Protein AF-A0A8S8ZD19-F1 (afdb_monomer_lite)

Secondary structure (DSSP, 8-state):
--S---EEEEEE-TTS-EEEEE----SSS---TT-S-EEEE--

Foldseek 3Di:
DDDLAAWDDWDQDPVRWIWTWDAHPPVPDDDDPPPTDIDTDDD

Sequence (43 aa):
MSGLGRIRDVAQGPDGYVYIITTNPDGKAFPAPDDDKLLRILK

pLDDT: mean 86.33, std 12.8, range [48.16, 98.25]

Radius of gyration: 11.75 Å; chains: 1; bounding box: 31×14×32 Å

Structure (mmCIF, N/CA/C/O backbone):
data_AF-A0A8S8ZD19-F1
#
_entry.id   AF-A0A8S8ZD19-F1
#
loop_
_atom_site.group_PDB
_atom_site.id
_atom_site.type_symbol
_atom_site.label_atom_id
_atom_site.label_alt_id
_atom_site.label_comp_id
_atom_site.label_asym_id
_atom_site.label_entity_id
_atom_site.label_seq_id
_atom_site.pdbx_PDB_ins_code
_atom_site.Cartn_x
_atom_site.Cartn_y
_atom_site.Cartn_z
_atom_site.occupancy
_atom_site.B_iso_or_equiv
_atom_site.auth_seq_id
_atom_site.auth_comp_id
_atom_site.auth_asym_id
_atom_site.auth_atom_id
_atom_site.pdbx_PDB_model_num
ATOM 1 N N . MET A 1 1 ? 2.920 -2.463 -19.073 1.00 48.16 1 MET A N 1
ATOM 2 C CA . MET A 1 1 ? 1.987 -3.188 -18.185 1.00 48.16 1 MET A CA 1
ATOM 3 C C . MET A 1 1 ? 1.691 -2.275 -17.009 1.00 48.16 1 MET A C 1
ATOM 5 O O . MET A 1 1 ? 2.582 -2.060 -16.206 1.00 48.16 1 MET A O 1
ATOM 9 N N . SER A 1 2 ? 0.519 -1.644 -16.958 1.00 62.00 2 SER A N 1
ATOM 10 C CA . SER A 1 2 ? 0.136 -0.759 -15.850 1.00 62.00 2 SER A CA 1
ATOM 11 C C . SER A 1 2 ? -0.693 -1.548 -14.835 1.00 62.00 2 SER A C 1
ATOM 13 O O . SER A 1 2 ? -1.853 -1.859 -15.096 1.00 62.00 2 SER A O 1
ATOM 15 N N . GLY A 1 3 ? -0.081 -1.905 -13.709 1.00 74.62 3 GLY A N 1
ATOM 16 C CA . GLY A 1 3 ? -0.693 -2.629 -12.593 1.00 74.62 3 GLY A CA 1
ATOM 17 C C . GLY A 1 3 ? 0.218 -2.570 -11.363 1.00 74.62 3 GLY A C 1
ATOM 18 O O . GLY A 1 3 ? 1.356 -2.128 -11.474 1.00 74.62 3 GLY A O 1
ATOM 19 N N . LEU A 1 4 ? -0.269 -2.996 -10.193 1.00 82.38 4 LEU A N 1
ATOM 20 C CA . LEU A 1 4 ? 0.468 -2.889 -8.920 1.00 82.38 4 LEU A CA 1
ATOM 21 C C . LEU A 1 4 ? 1.666 -3.850 -8.787 1.00 82.38 4 LEU A C 1
ATOM 23 O O . LEU A 1 4 ? 2.456 -3.703 -7.860 1.00 82.38 4 LEU A O 1
ATOM 27 N N . GLY A 1 5 ? 1.809 -4.822 -9.692 1.00 86.56 5 GLY A N 1
ATOM 28 C CA . GLY A 1 5 ? 2.871 -5.828 -9.632 1.00 86.56 5 GLY A CA 1
ATOM 29 C C . GLY A 1 5 ? 2.684 -6.834 -8.486 1.00 86.56 5 GLY A C 1
ATOM 30 O O . GLY A 1 5 ? 1.558 -7.252 -8.211 1.00 86.56 5 GLY A O 1
ATOM 31 N N . ARG A 1 6 ? 3.779 -7.282 -7.856 1.00 89.44 6 ARG A N 1
ATOM 32 C CA . ARG A 1 6 ? 3.754 -8.279 -6.776 1.00 89.44 6 ARG A CA 1
ATOM 33 C C . ARG A 1 6 ? 3.343 -7.633 -5.457 1.00 89.44 6 ARG A C 1
ATOM 35 O O . ARG A 1 6 ? 3.949 -6.666 -4.995 1.00 89.44 6 ARG A O 1
ATOM 42 N N . ILE A 1 7 ? 2.371 -8.254 -4.804 1.00 92.25 7 ILE A N 1
ATOM 43 C CA . ILE A 1 7 ? 2.003 -7.952 -3.423 1.00 92.25 7 ILE A CA 1
ATOM 44 C C . ILE A 1 7 ? 2.916 -8.759 -2.503 1.00 92.25 7 ILE A C 1
ATOM 46 O O . ILE A 1 7 ? 3.050 -9.971 -2.670 1.00 92.25 7 ILE A O 1
ATOM 50 N N . ARG A 1 8 ? 3.551 -8.082 -1.546 1.00 93.75 8 ARG A N 1
ATOM 51 C CA . ARG A 1 8 ? 4.391 -8.720 -0.532 1.00 93.75 8 ARG A CA 1
ATOM 52 C C . ARG A 1 8 ? 3.612 -9.071 0.721 1.00 93.75 8 ARG A C 1
ATOM 54 O O . ARG A 1 8 ? 3.808 -10.155 1.258 1.00 93.75 8 ARG A O 1
ATOM 61 N N . ASP A 1 9 ? 2.784 -8.143 1.185 1.00 96.69 9 ASP A N 1
ATOM 62 C CA . ASP A 1 9 ? 2.031 -8.308 2.420 1.00 96.69 9 ASP A CA 1
ATOM 63 C C . ASP A 1 9 ? 0.719 -7.519 2.391 1.00 96.69 9 ASP A C 1
ATOM 65 O O . ASP A 1 9 ? 0.587 -6.532 1.654 1.00 96.69 9 ASP A O 1
ATOM 69 N N . VAL A 1 10 ? -0.238 -7.977 3.197 1.00 97.50 10 VAL A N 1
ATOM 70 C CA . VAL A 1 10 ? -1.564 -7.385 3.374 1.00 97.50 10 VAL A CA 1
ATOM 71 C C . VAL A 1 10 ? -1.952 -7.458 4.846 1.00 97.50 10 VAL A C 1
ATOM 73 O O . VAL A 1 10 ? -2.003 -8.540 5.426 1.00 97.50 10 VAL A O 1
ATOM 76 N N . ALA A 1 11 ? -2.301 -6.316 5.434 1.00 98.06 11 ALA A N 1
ATOM 77 C CA . ALA A 1 11 ? -2.723 -6.247 6.828 1.00 98.06 11 ALA A CA 1
ATOM 78 C C . ALA A 1 11 ? -3.876 -5.260 7.020 1.00 98.06 11 ALA A C 1
ATOM 80 O O . ALA A 1 11 ? -3.961 -4.239 6.337 1.00 98.06 11 ALA A O 1
ATOM 81 N N . GLN A 1 12 ? -4.752 -5.547 7.983 1.00 98.06 12 GLN A N 1
ATOM 82 C CA . GLN A 1 12 ? -5.723 -4.569 8.460 1.00 98.06 12 GLN A CA 1
ATOM 83 C C . GLN A 1 12 ? -5.095 -3.740 9.584 1.00 98.06 12 GLN A C 1
ATOM 85 O O . GLN A 1 12 ? -4.580 -4.293 10.556 1.00 98.06 12 GLN A O 1
ATOM 90 N N . GLY A 1 13 ? -5.126 -2.417 9.440 1.00 96.75 13 GLY A N 1
ATOM 91 C CA . GLY A 1 13 ? -4.659 -1.495 10.466 1.00 96.75 13 GLY A CA 1
ATOM 92 C C . GLY A 1 13 ? -5.655 -1.363 11.624 1.00 96.75 13 GLY A C 1
ATOM 93 O O . GLY A 1 13 ? -6.836 -1.689 11.477 1.00 96.75 13 GLY A O 1
ATOM 94 N N . PRO A 1 14 ? -5.218 -0.837 12.782 1.00 97.38 14 PRO A N 1
ATOM 95 C CA . PRO A 1 14 ? -6.104 -0.566 13.920 1.00 97.38 14 PRO A CA 1
ATOM 96 C C . PRO A 1 14 ? -7.162 0.512 13.619 1.00 97.38 14 PRO A C 1
ATOM 98 O O . PRO A 1 14 ? -8.144 0.637 14.342 1.00 97.38 14 PRO A O 1
ATOM 101 N N . ASP A 1 15 ? -6.972 1.280 12.546 1.00 96.94 15 ASP A N 1
ATOM 102 C CA . ASP A 1 15 ? -7.921 2.249 11.993 1.00 96.94 15 ASP A CA 1
ATOM 103 C C . ASP A 1 15 ? -8.983 1.609 11.076 1.00 96.94 15 ASP A C 1
ATOM 105 O O . ASP A 1 15 ? -9.832 2.306 10.522 1.00 96.94 15 ASP A O 1
ATOM 109 N N . GLY A 1 16 ? -8.945 0.283 10.916 1.00 96.44 16 GLY A N 1
ATOM 110 C CA . GLY A 1 16 ? -9.914 -0.501 10.159 1.00 96.44 16 GLY A CA 1
ATOM 111 C C . GLY A 1 16 ? -9.655 -0.567 8.653 1.00 96.44 16 GLY A C 1
ATOM 112 O O . GLY A 1 16 ? -10.335 -1.344 7.979 1.00 96.44 16 GLY A O 1
ATOM 113 N N . TYR A 1 17 ? -8.680 0.177 8.122 1.00 98.25 17 TYR A N 1
ATOM 114 C CA . TYR A 1 17 ? -8.329 0.139 6.700 1.00 98.25 17 TYR A CA 1
ATOM 115 C C . TYR A 1 17 ? -7.433 -1.056 6.360 1.00 98.25 17 TYR A C 1
ATOM 117 O O . TYR A 1 17 ? -6.698 -1.566 7.205 1.00 98.25 17 TYR A O 1
ATOM 125 N N 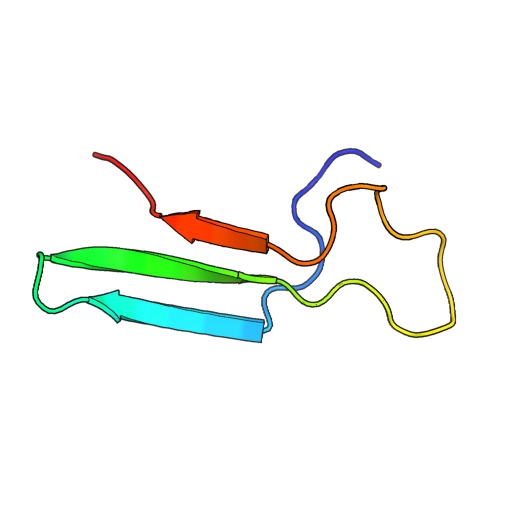. VAL A 1 18 ? -7.467 -1.483 5.095 1.00 97.88 18 VAL A N 1
ATOM 126 C CA . VAL A 1 18 ? -6.556 -2.508 4.569 1.00 97.88 18 VAL A CA 1
ATOM 127 C C . VAL A 1 18 ? -5.355 -1.835 3.921 1.00 97.88 18 VAL A C 1
ATOM 129 O O . VAL A 1 18 ? -5.506 -0.969 3.054 1.00 97.88 18 VAL A O 1
ATOM 132 N N . TYR A 1 19 ? -4.172 -2.272 4.332 1.00 97.62 19 TYR A N 1
ATOM 133 C CA . TYR A 1 19 ? -2.887 -1.819 3.833 1.00 97.62 19 TYR A CA 1
ATOM 134 C C . TYR A 1 19 ? -2.223 -2.918 3.012 1.00 97.62 19 TYR A C 1
ATOM 136 O O . TYR A 1 19 ? -2.246 -4.088 3.394 1.00 97.62 19 TYR A O 1
ATOM 144 N N . ILE A 1 20 ? -1.632 -2.533 1.883 1.00 97.06 20 ILE A N 1
ATOM 145 C CA . ILE A 1 20 ? -0.918 -3.427 0.967 1.00 97.06 20 ILE A CA 1
ATOM 146 C C . ILE A 1 20 ? 0.481 -2.869 0.745 1.00 97.06 20 ILE A C 1
ATOM 148 O O . ILE A 1 20 ? 0.628 -1.680 0.461 1.00 97.06 20 ILE A O 1
ATOM 152 N N . ILE A 1 21 ? 1.493 -3.732 0.812 1.00 95.75 21 ILE A N 1
ATOM 153 C CA . ILE A 1 21 ? 2.865 -3.392 0.424 1.00 95.75 21 ILE A CA 1
ATOM 154 C C . ILE A 1 21 ? 3.210 -4.139 -0.863 1.00 95.75 21 ILE A C 1
ATOM 156 O O . ILE A 1 21 ? 3.061 -5.363 -0.931 1.00 95.75 21 ILE A O 1
ATOM 160 N N . THR A 1 22 ? 3.680 -3.420 -1.883 1.00 92.75 22 THR A N 1
ATOM 161 C CA . THR A 1 22 ? 4.236 -4.029 -3.099 1.00 92.75 22 THR A CA 1
ATOM 162 C C . THR A 1 22 ? 5.742 -4.211 -2.970 1.00 92.75 22 THR A C 1
ATOM 164 O O . THR A 1 22 ? 6.412 -3.487 -2.241 1.00 92.75 22 THR A O 1
ATOM 167 N N . THR A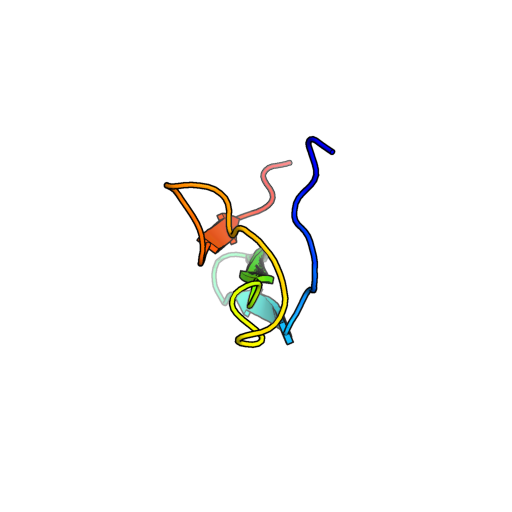 1 23 ? 6.278 -5.211 -3.666 1.00 90.81 23 THR A N 1
ATOM 168 C CA . THR A 1 23 ? 7.714 -5.254 -3.974 1.00 90.81 23 THR A CA 1
ATOM 169 C C . THR A 1 23 ? 7.849 -5.664 -5.419 1.00 90.81 23 THR A C 1
ATOM 171 O O . THR A 1 23 ? 7.510 -6.794 -5.741 1.00 90.81 23 THR A O 1
ATOM 174 N N . ASN A 1 24 ? 8.313 -4.778 -6.285 1.00 86.94 24 ASN A N 1
ATOM 175 C CA . ASN A 1 24 ? 8.380 -4.984 -7.729 1.00 86.94 24 ASN A CA 1
ATOM 176 C C . ASN A 1 24 ? 9.806 -5.070 -8.277 1.00 86.94 24 ASN A C 1
ATOM 178 O O . ASN A 1 24 ? 10.017 -5.895 -9.170 1.00 86.94 24 ASN A O 1
ATOM 182 N N . PRO A 1 25 ? 10.823 -4.385 -7.718 1.00 80.50 25 PRO A N 1
ATOM 183 C CA . PRO A 1 25 ? 12.204 -4.661 -8.071 1.00 80.50 25 PRO A CA 1
ATOM 184 C C . PRO A 1 25 ? 12.536 -6.124 -7.742 1.00 80.50 25 PRO A C 1
ATOM 186 O O . PRO A 1 25 ? 12.519 -6.548 -6.588 1.00 80.50 25 PRO A O 1
ATOM 189 N N . ASP A 1 26 ? 12.775 -6.943 -8.759 1.00 67.44 26 ASP A N 1
ATOM 190 C CA . ASP A 1 26 ? 13.327 -8.303 -8.636 1.00 67.44 26 ASP A CA 1
ATOM 191 C C . ASP A 1 26 ? 14.690 -8.436 -9.325 1.00 67.44 26 ASP A C 1
ATOM 193 O O . ASP A 1 26 ? 15.205 -9.540 -9.508 1.00 67.44 26 ASP A O 1
ATOM 197 N N . GLY A 1 27 ? 15.286 -7.305 -9.716 1.00 62.06 27 GLY A N 1
ATOM 198 C CA . GLY A 1 27 ? 16.539 -7.264 -10.465 1.00 62.06 27 GLY A CA 1
ATOM 199 C C . GLY A 1 27 ? 16.425 -7.809 -11.893 1.00 62.06 27 GLY A C 1
ATOM 200 O O . GLY A 1 27 ? 17.455 -7.950 -12.549 1.00 62.06 27 GLY A O 1
ATOM 201 N N . LYS A 1 28 ? 15.213 -8.129 -12.381 1.00 64.31 28 LYS A N 1
ATOM 202 C CA . LYS A 1 28 ? 14.987 -8.765 -13.691 1.00 64.31 28 LYS A CA 1
ATOM 203 C C . LYS A 1 28 ? 13.999 -8.032 -14.607 1.00 64.31 28 LYS A C 1
ATOM 205 O O . LYS A 1 28 ? 13.882 -8.421 -15.767 1.00 64.31 28 LYS A O 1
ATOM 210 N N . ALA A 1 29 ? 13.339 -6.966 -14.158 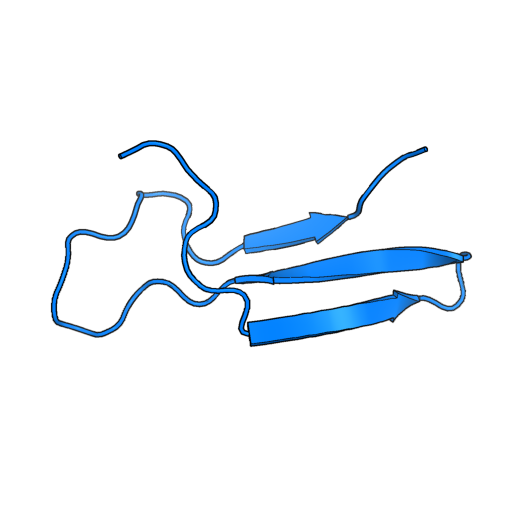1.00 61.69 29 ALA A N 1
ATOM 211 C CA . ALA A 1 29 ? 12.439 -6.158 -14.988 1.00 61.69 29 ALA A CA 1
ATOM 212 C C . ALA A 1 29 ? 12.513 -4.662 -14.646 1.00 61.69 29 ALA A C 1
ATOM 214 O O . ALA A 1 29 ? 12.984 -4.304 -13.572 1.00 61.69 29 ALA A O 1
ATOM 215 N N . PHE A 1 30 ? 12.053 -3.806 -15.569 1.00 68.56 30 PHE A N 1
ATOM 216 C CA . PHE A 1 30 ? 11.944 -2.350 -15.409 1.00 68.56 30 PHE A CA 1
ATOM 217 C C . PHE A 1 30 ? 10.853 -2.019 -14.374 1.00 68.56 30 PHE A C 1
ATOM 219 O O . PHE A 1 30 ? 9.672 -2.102 -14.729 1.00 68.56 30 PHE A O 1
ATOM 226 N N . PRO A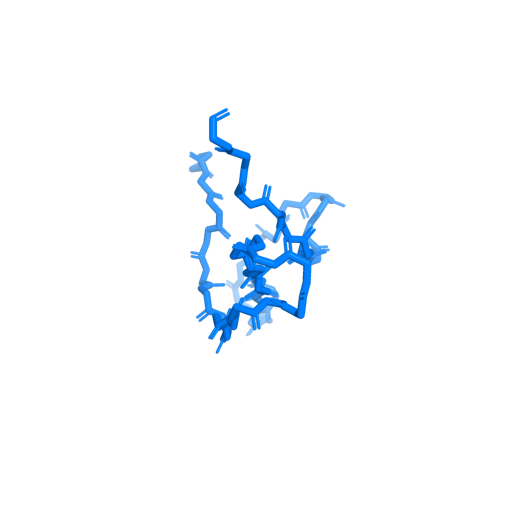 1 31 ? 11.196 -1.674 -13.117 1.00 75.00 31 PRO A N 1
ATOM 227 C CA . PRO A 1 31 ? 10.189 -1.254 -12.152 1.00 75.00 31 PRO A CA 1
ATOM 228 C C . PRO A 1 31 ? 9.562 0.066 -12.613 1.00 75.00 31 PRO A C 1
ATOM 230 O O . PRO A 1 31 ? 10.190 0.845 -13.343 1.00 75.00 31 PRO A O 1
ATOM 233 N N . ALA A 1 32 ? 8.323 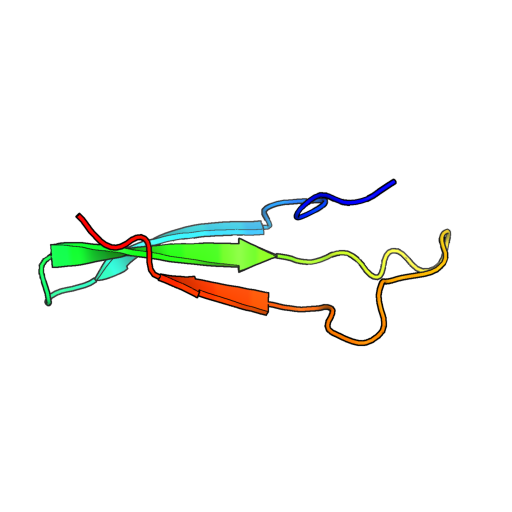0.326 -12.200 1.00 81.25 32 ALA A N 1
ATOM 234 C CA . ALA A 1 32 ? 7.756 1.648 -12.409 1.00 81.25 32 ALA A CA 1
ATOM 235 C C . ALA A 1 32 ? 8.543 2.672 -11.563 1.00 81.25 32 ALA A C 1
ATOM 237 O O . ALA A 1 32 ? 9.047 2.317 -10.496 1.00 81.25 32 ALA A O 1
ATOM 238 N N . PRO A 1 33 ? 8.652 3.945 -11.993 1.00 81.81 33 PRO A N 1
ATOM 239 C CA . PRO A 1 33 ? 9.373 4.969 -11.231 1.00 81.81 33 PRO A CA 1
ATOM 240 C C . PRO A 1 33 ? 8.862 5.179 -9.799 1.00 81.81 33 PRO A C 1
ATOM 242 O O . PRO A 1 33 ? 9.569 5.758 -8.983 1.00 81.81 33 PRO A O 1
ATOM 245 N N . ASP A 1 34 ? 7.632 4.752 -9.5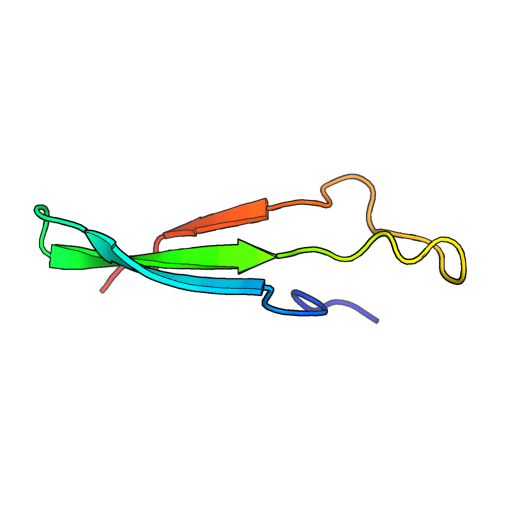16 1.00 84.62 34 ASP A N 1
ATOM 246 C CA . ASP A 1 34 ? 6.962 4.888 -8.228 1.00 84.62 34 ASP A CA 1
ATOM 247 C C . ASP A 1 34 ? 6.847 3.564 -7.452 1.00 84.62 34 ASP A C 1
ATOM 249 O O . ASP A 1 34 ? 6.110 3.497 -6.470 1.00 84.62 34 ASP A O 1
ATOM 253 N N . ASP A 1 35 ? 7.558 2.516 -7.875 1.00 86.56 35 ASP A N 1
ATOM 254 C CA . ASP A 1 35 ? 7.757 1.315 -7.064 1.00 86.56 35 ASP A CA 1
ATOM 255 C C . ASP A 1 35 ? 8.855 1.548 -6.006 1.00 86.56 35 ASP A C 1
ATOM 257 O O . ASP A 1 35 ? 9.854 2.216 -6.264 1.00 86.56 35 ASP A O 1
ATOM 261 N N . ASP A 1 36 ? 8.768 0.997 -4.797 1.00 91.19 36 ASP A N 1
ATOM 262 C CA . ASP A 1 36 ? 7.684 0.199 -4.208 1.00 91.19 36 ASP A CA 1
ATOM 263 C C . ASP A 1 36 ? 6.623 1.055 -3.498 1.00 91.19 36 ASP A C 1
ATOM 265 O O . ASP A 1 36 ? 6.879 2.194 -3.105 1.00 91.19 36 ASP A O 1
ATOM 269 N N . LYS A 1 37 ? 5.422 0.495 -3.290 1.00 91.62 37 LYS A N 1
ATOM 270 C CA . LYS A 1 37 ? 4.258 1.237 -2.781 1.00 91.62 37 LYS A CA 1
ATOM 271 C C . LYS A 1 37 ? 3.723 0.653 -1.481 1.00 91.62 37 LYS A C 1
ATOM 273 O O . LYS A 1 37 ? 3.515 -0.554 -1.369 1.00 91.62 37 LYS A O 1
ATOM 278 N N . LEU A 1 38 ? 3.392 1.543 -0.546 1.00 94.56 38 LEU A N 1
ATOM 279 C CA . LEU A 1 38 ? 2.436 1.287 0.531 1.00 94.56 38 LEU A CA 1
ATOM 280 C C . LEU A 1 38 ? 1.094 1.900 0.127 1.00 94.56 38 LEU A C 1
ATOM 282 O O . LEU A 1 38 ? 0.984 3.109 -0.068 1.00 94.56 38 LEU A O 1
ATOM 286 N N . LEU A 1 39 ? 0.073 1.062 0.003 1.00 95.38 39 LEU A N 1
ATOM 287 C CA . LEU A 1 39 ? -1.260 1.454 -0.437 1.00 95.38 39 LEU A CA 1
ATOM 288 C C . LEU A 1 39 ? -2.256 1.261 0.698 1.00 95.38 39 LEU A C 1
ATOM 290 O O . LEU A 1 39 ? -2.170 0.287 1.441 1.00 95.38 39 LEU A O 1
ATOM 294 N N . ARG A 1 40 ? -3.235 2.161 0.784 1.00 96.88 40 ARG A N 1
ATOM 295 C CA . ARG A 1 40 ? -4.392 2.039 1.673 1.00 96.88 40 ARG A CA 1
ATOM 296 C C . ARG A 1 40 ? -5.654 1.941 0.830 1.00 96.88 40 ARG A C 1
ATOM 298 O O . ARG A 1 40 ? -5.913 2.830 0.020 1.00 96.88 40 ARG A O 1
ATOM 305 N N . ILE A 1 41 ? -6.444 0.894 1.032 1.00 96.00 41 ILE A N 1
ATOM 306 C CA . ILE A 1 41 ? -7.739 0.746 0.362 1.00 96.00 41 ILE A CA 1
ATOM 307 C C . ILE A 1 41 ? -8.761 1.603 1.097 1.00 96.00 41 ILE A C 1
ATOM 309 O O . ILE A 1 41 ? -9.006 1.389 2.282 1.00 96.00 41 ILE A O 1
ATOM 313 N N . LEU A 1 42 ? -9.352 2.564 0.392 1.00 92.75 42 LEU A N 1
ATOM 314 C CA . LEU A 1 42 ? -10.476 3.349 0.892 1.00 92.75 42 LEU A CA 1
ATOM 315 C C . LEU A 1 42 ? -11.793 2.639 0.558 1.00 92.75 42 LEU A C 1
ATOM 317 O O . LEU A 1 42 ? -11.870 1.911 -0.432 1.00 92.75 42 LEU A O 1
ATOM 321 N N . LYS A 1 43 ? -12.804 2.850 1.401 1.00 75.94 43 LYS A N 1
ATOM 322 C CA . LYS A 1 43 ? -14.179 2.425 1.130 1.00 75.94 43 LYS A CA 1
ATOM 323 C C . LYS A 1 43 ? -14.845 3.356 0.123 1.00 75.94 43 LYS A C 1
ATOM 325 O O . LYS A 1 43 ? -14.579 4.575 0.213 1.00 75.94 43 LYS A O 1
#